Protein AF-L9W078-F1 (afdb_monomer)

Foldseek 3Di:
DPDVVVVLVVVLVVVLVVLVVVLVVVVVVVVVCCVVVCVVCVLQPPVGDDPVCVVVSVVVVVVVVVVSVVVSVVSNVVSD

Organism: NCBI:txid1114856

Sequence (80 aa):
MSNPDRSQSQIADNRLAIAVVVGSLLVAAFAILIVRAGLIDALLPAHGPPADAAPLYLLALVAAVALAAWSWNRFLSWFQ

Secondary structure (DSSP, 8-state):
---HHHHHHHHHHHHHHHHHHHHHHHHHHHHHHHHHTTHHHHHS-TT-S-TTTHHHHHHHHHHHHHHHHHHHHHHHTT--

Structure (mmCIF, N/CA/C/O backbone):
data_AF-L9W078-F1
#
_entry.id   AF-L9W078-F1
#
loop_
_atom_site.group_PDB
_atom_site.id
_atom_site.type_symbol
_atom_site.label_atom_id
_atom_site.label_alt_id
_atom_site.label_comp_id
_atom_site.label_asym_id
_atom_site.label_entity_id
_atom_site.label_seq_id
_atom_site.pdbx_PDB_ins_code
_atom_site.Cartn_x
_atom_site.Cartn_y
_atom_site.Cartn_z
_atom_site.occupancy
_atom_site.B_iso_or_equiv
_atom_site.auth_seq_id
_atom_site.auth_comp_id
_atom_site.auth_asym_id
_atom_site.auth_atom_id
_atom_site.pdbx_PDB_model_num
ATOM 1 N N . MET A 1 1 ? -26.787 -1.115 38.305 1.00 45.53 1 MET A N 1
ATOM 2 C CA . MET A 1 1 ? -26.344 0.028 37.478 1.00 45.53 1 MET A CA 1
ATOM 3 C C . MET A 1 1 ? -25.376 -0.499 36.428 1.00 45.53 1 MET A C 1
ATOM 5 O O . MET A 1 1 ? -24.233 -0.788 36.751 1.00 45.53 1 MET A O 1
ATOM 9 N N . SER A 1 2 ? -25.855 -0.750 35.210 1.00 52.69 2 SER A N 1
ATOM 10 C CA . SER A 1 2 ? -25.008 -1.108 34.067 1.00 52.69 2 SER A CA 1
ATOM 11 C C . SER A 1 2 ? -24.231 0.136 33.652 1.00 52.69 2 SER A C 1
ATOM 13 O O . SER A 1 2 ? -24.843 1.107 33.220 1.00 52.69 2 SER A O 1
ATOM 15 N N . ASN A 1 3 ? -22.916 0.134 33.867 1.00 57.34 3 ASN A N 1
ATOM 16 C CA . ASN A 1 3 ? -22.072 1.296 33.609 1.00 57.34 3 ASN A CA 1
ATOM 17 C C . ASN A 1 3 ? -22.003 1.546 32.085 1.00 57.34 3 ASN A C 1
ATOM 19 O O . ASN A 1 3 ? -21.420 0.707 31.390 1.00 57.34 3 ASN A O 1
ATOM 23 N N . PRO A 1 4 ? -22.605 2.628 31.551 1.00 61.72 4 PRO A N 1
ATOM 24 C CA . PRO A 1 4 ? -22.700 2.863 30.107 1.00 61.72 4 PRO A CA 1
ATOM 25 C C . PRO A 1 4 ? -21.321 2.963 29.432 1.00 61.72 4 PRO A C 1
ATOM 27 O O . PRO A 1 4 ? -21.165 2.521 28.290 1.00 61.72 4 PRO A O 1
ATOM 30 N N . ASP A 1 5 ? -20.302 3.399 30.176 1.00 60.84 5 ASP A N 1
ATOM 31 C CA . 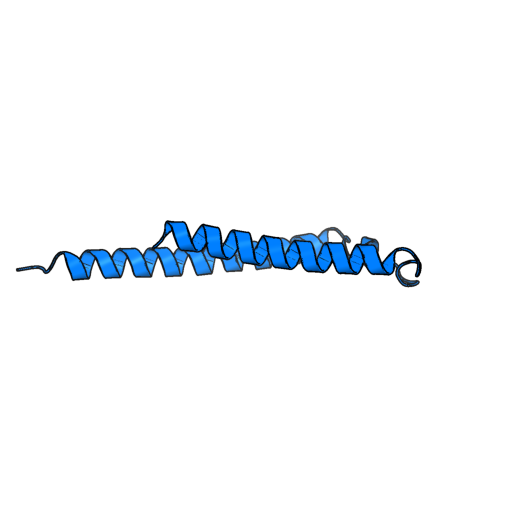ASP A 1 5 ? -18.916 3.519 29.709 1.00 60.84 5 ASP A CA 1
ATOM 32 C C . ASP A 1 5 ? -18.289 2.172 29.310 1.00 60.84 5 ASP A C 1
ATOM 34 O O . ASP A 1 5 ? -17.528 2.091 28.344 1.00 60.84 5 ASP A O 1
ATOM 38 N N . ARG A 1 6 ? -18.639 1.072 30.000 1.00 61.94 6 ARG A N 1
ATOM 39 C CA . ARG A 1 6 ? -18.115 -0.271 29.672 1.00 61.94 6 ARG A CA 1
ATOM 40 C C . ARG A 1 6 ? -18.676 -0.795 28.356 1.00 61.94 6 ARG A C 1
ATOM 42 O O . ARG A 1 6 ? -17.942 -1.384 27.567 1.00 61.94 6 ARG A O 1
ATOM 49 N N . SER A 1 7 ? -19.969 -0.580 28.128 1.00 61.34 7 SER A N 1
ATOM 50 C CA . SER A 1 7 ? -20.630 -0.935 26.871 1.00 61.34 7 SER A CA 1
ATOM 51 C C . SER A 1 7 ? -20.085 -0.119 25.699 1.00 61.34 7 SER A C 1
ATOM 53 O O . SER A 1 7 ? -19.901 -0.668 24.618 1.00 61.34 7 SER A O 1
ATOM 55 N N . GLN A 1 8 ? -19.763 1.160 25.912 1.00 61.53 8 GLN A N 1
ATOM 56 C CA . GLN A 1 8 ? -19.213 2.019 24.865 1.00 61.53 8 GLN A CA 1
ATOM 57 C C . GLN A 1 8 ? -17.763 1.644 24.502 1.00 61.53 8 GLN A C 1
ATOM 59 O O . GLN A 1 8 ? -17.448 1.558 23.316 1.00 61.53 8 GLN A O 1
ATOM 64 N N . SER A 1 9 ? -16.920 1.306 25.490 1.00 60.88 9 SER A N 1
ATOM 65 C CA . SER A 1 9 ? -15.558 0.784 25.258 1.00 60.88 9 SER A CA 1
ATOM 66 C C . SER A 1 9 ? -15.540 -0.537 24.482 1.00 60.88 9 SER A C 1
ATOM 68 O O . SER A 1 9 ? -14.792 -0.663 23.520 1.00 60.88 9 SER A O 1
ATOM 70 N N . GLN A 1 10 ? -16.399 -1.507 24.824 1.00 64.50 10 GLN A N 1
ATOM 71 C CA . GLN A 1 10 ? -16.436 -2.788 24.097 1.00 64.50 10 GLN A CA 1
ATOM 72 C C . GLN A 1 10 ? -16.867 -2.635 22.633 1.00 64.50 10 GLN A C 1
ATOM 74 O O . GLN A 1 10 ? -16.386 -3.359 21.762 1.00 64.50 10 GLN A O 1
ATOM 79 N N . ILE A 1 11 ? -17.774 -1.698 22.344 1.00 64.25 11 ILE A N 1
ATOM 80 C CA . ILE A 1 11 ? -18.211 -1.422 20.972 1.00 64.25 11 ILE A CA 1
ATOM 81 C C . ILE A 1 11 ? -17.090 -0.734 20.179 1.00 64.25 11 ILE A C 1
ATOM 83 O O . ILE A 1 11 ? -16.887 -1.071 19.012 1.00 64.25 11 ILE A O 1
ATOM 87 N N . ALA A 1 12 ? -16.348 0.190 20.797 1.00 67.19 12 ALA A N 1
ATOM 88 C CA . ALA A 1 12 ? -15.200 0.849 20.175 1.00 67.19 12 ALA A CA 1
ATOM 89 C C . ALA A 1 12 ? -14.071 -0.148 19.858 1.00 67.19 12 ALA A C 1
ATOM 91 O O . ALA A 1 12 ? -13.610 -0.204 18.717 1.00 67.19 12 ALA A O 1
ATOM 92 N N . ASP A 1 13 ? -13.721 -1.010 20.816 1.00 67.88 13 ASP A N 1
ATOM 93 C CA . ASP A 1 13 ? -12.702 -2.049 20.633 1.00 67.88 13 ASP A CA 1
ATOM 94 C C . ASP A 1 13 ? -13.092 -3.049 19.538 1.00 67.88 13 ASP A C 1
ATOM 96 O O . ASP A 1 13 ? -12.281 -3.376 18.670 1.00 67.88 13 ASP A O 1
ATOM 100 N N . ASN A 1 14 ? -14.357 -3.481 19.501 1.00 74.31 14 ASN A N 1
ATOM 101 C CA . ASN A 1 14 ? -14.840 -4.365 18.439 1.00 74.31 14 ASN A CA 1
ATOM 102 C C . ASN A 1 14 ? -14.785 -3.696 17.057 1.00 74.31 14 ASN A C 1
ATOM 104 O O . ASN A 1 14 ? -14.431 -4.350 16.076 1.00 74.31 14 ASN A O 1
ATOM 108 N N . ARG A 1 15 ? -15.100 -2.397 16.951 1.00 74.19 15 ARG A N 1
ATOM 109 C CA . ARG A 1 15 ? -14.992 -1.661 15.678 1.00 74.19 15 ARG A CA 1
ATOM 110 C C . ARG A 1 15 ? -13.542 -1.533 15.223 1.00 74.19 15 ARG A C 1
ATOM 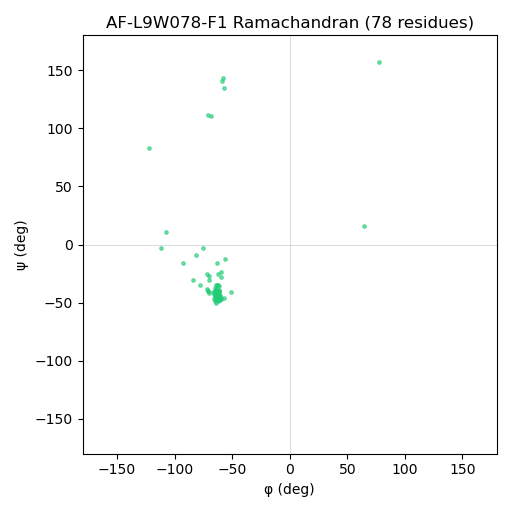112 O O . ARG A 1 15 ? -13.277 -1.726 14.039 1.00 74.19 15 ARG A O 1
ATOM 119 N N . LEU A 1 16 ? -12.618 -1.275 16.146 1.00 73.88 16 LEU A N 1
ATOM 120 C CA . LEU A 1 16 ? -11.190 -1.198 15.849 1.00 73.88 16 LEU A CA 1
ATOM 121 C C . LEU A 1 16 ? -10.628 -2.561 15.415 1.00 73.88 16 LEU A C 1
ATOM 123 O O . LEU A 1 16 ? -9.910 -2.639 14.420 1.00 73.88 16 LEU A O 1
ATOM 127 N N . ALA A 1 17 ? -11.020 -3.650 16.081 1.00 74.56 17 ALA A N 1
ATOM 128 C CA . ALA A 1 17 ? -10.634 -5.003 15.686 1.00 74.56 17 ALA A CA 1
ATOM 129 C C . ALA A 1 17 ? -11.130 -5.351 14.270 1.00 74.56 17 ALA A C 1
ATOM 131 O O . ALA A 1 17 ? -10.358 -5.834 13.441 1.00 74.56 17 ALA A O 1
ATOM 132 N N . ILE A 1 18 ? -12.394 -5.044 13.955 1.00 76.62 18 ILE A N 1
ATOM 133 C CA . ILE A 1 18 ? -12.966 -5.261 12.617 1.00 76.62 18 ILE A CA 1
ATOM 134 C C . ILE A 1 18 ? -12.238 -4.410 11.569 1.00 76.62 18 ILE A C 1
ATOM 136 O O . ILE A 1 18 ? -11.900 -4.917 10.501 1.00 76.62 18 ILE A O 1
ATOM 140 N N . ALA A 1 19 ? -11.959 -3.142 11.876 1.00 75.06 19 ALA A N 1
ATOM 141 C CA . ALA A 1 19 ? -11.223 -2.231 11.005 1.00 75.06 19 ALA A CA 1
ATOM 142 C C . ALA A 1 19 ? -9.831 -2.780 10.645 1.00 75.06 19 ALA A C 1
ATOM 144 O O . ALA A 1 19 ? -9.465 -2.805 9.468 1.00 75.06 19 ALA A O 1
ATOM 145 N N . VAL A 1 20 ? -9.088 -3.289 11.632 1.00 76.62 20 VAL A N 1
ATOM 146 C CA . VAL A 1 20 ? -7.767 -3.901 11.420 1.00 76.62 20 VAL A CA 1
ATOM 147 C C . VAL A 1 20 ? -7.866 -5.165 10.565 1.00 76.62 20 VAL A C 1
ATOM 149 O O . VAL A 1 20 ? -7.070 -5.340 9.640 1.00 76.62 20 VAL A O 1
ATOM 152 N N . VAL A 1 21 ? -8.848 -6.031 10.830 1.00 80.25 21 VAL A N 1
ATOM 153 C CA . VAL A 1 21 ? -9.051 -7.270 10.061 1.00 80.25 21 VAL A CA 1
ATOM 154 C C . VAL A 1 21 ? -9.408 -6.963 8.606 1.00 80.25 21 VAL A C 1
ATOM 156 O O . VAL A 1 21 ? -8.762 -7.481 7.696 1.00 80.25 21 VAL A O 1
ATOM 159 N N . VAL A 1 22 ? -10.393 -6.090 8.371 1.00 8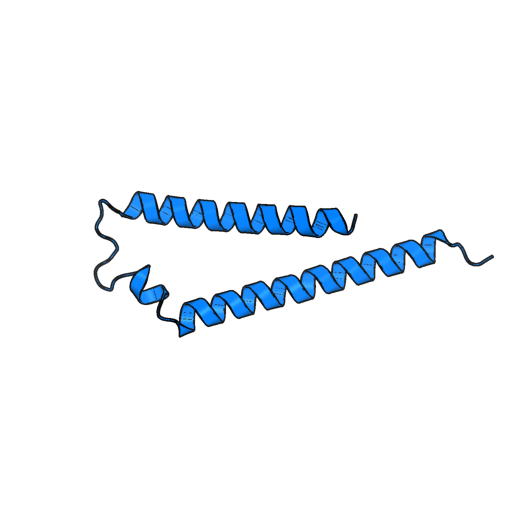0.38 22 VAL A N 1
ATOM 160 C CA . VAL A 1 22 ? -10.821 -5.702 7.016 1.00 80.38 22 VAL A CA 1
ATOM 161 C C . VAL A 1 22 ? -9.678 -5.027 6.268 1.00 80.38 22 VAL A C 1
ATOM 163 O O . VAL A 1 22 ? -9.419 -5.351 5.111 1.00 80.38 22 VAL A O 1
ATOM 166 N N . GLY A 1 23 ? -8.952 -4.131 6.931 1.00 74.00 23 GLY A N 1
ATOM 167 C CA . GLY A 1 23 ? -7.811 -3.463 6.333 1.00 74.00 23 GLY A CA 1
ATOM 168 C C . GLY A 1 23 ? -6.665 -4.423 5.984 1.00 74.00 23 GLY A C 1
ATOM 169 O O . GLY A 1 23 ? -6.099 -4.323 4.899 1.00 74.00 23 GLY A O 1
ATOM 170 N N . SER A 1 24 ? -6.382 -5.415 6.833 1.00 78.88 24 SER A N 1
ATOM 171 C CA . SER A 1 24 ? -5.378 -6.451 6.541 1.00 78.88 24 SER A CA 1
ATOM 172 C C . SER A 1 24 ? -5.790 -7.326 5.353 1.00 78.88 24 SER A C 1
ATOM 174 O O . SER A 1 24 ? -4.965 -7.632 4.492 1.00 78.88 24 SER A O 1
ATOM 176 N N . LEU A 1 25 ? -7.076 -7.683 5.264 1.00 78.44 25 LEU A N 1
ATOM 177 C CA . LEU A 1 25 ? -7.630 -8.416 4.124 1.00 78.44 25 LEU A CA 1
ATOM 178 C C . LEU A 1 25 ? -7.531 -7.611 2.825 1.00 78.44 25 LEU A C 1
ATOM 180 O O . LEU A 1 25 ? -7.183 -8.178 1.792 1.00 78.44 25 LEU A O 1
ATOM 184 N N . LEU A 1 26 ? -7.785 -6.301 2.871 1.00 76.81 26 LEU A N 1
ATOM 185 C CA . LEU A 1 26 ? -7.628 -5.419 1.713 1.00 76.81 26 LEU A CA 1
ATOM 186 C C . LEU A 1 26 ? -6.172 -5.351 1.244 1.00 76.81 26 LEU A C 1
ATOM 188 O O . LEU A 1 26 ? -5.924 -5.481 0.048 1.00 76.81 26 LEU A O 1
ATOM 192 N N . VAL A 1 27 ? -5.211 -5.214 2.163 1.00 80.31 27 VAL A N 1
ATOM 193 C CA . VAL A 1 27 ? -3.776 -5.229 1.827 1.00 80.31 27 VAL A CA 1
ATOM 194 C C . VAL A 1 27 ? -3.374 -6.566 1.200 1.00 80.31 27 VAL A C 1
ATOM 196 O O . VAL A 1 27 ? -2.710 -6.582 0.164 1.00 80.31 27 VAL A O 1
ATOM 199 N N . ALA A 1 28 ? -3.817 -7.689 1.773 1.00 76.69 28 ALA A N 1
ATOM 200 C CA . ALA A 1 28 ? -3.541 -9.017 1.230 1.00 76.69 28 ALA A CA 1
ATOM 201 C C . ALA A 1 28 ? -4.157 -9.210 -0.167 1.00 76.69 28 ALA A C 1
ATOM 203 O O . ALA A 1 28 ? -3.485 -9.685 -1.083 1.00 76.69 28 ALA A O 1
ATOM 204 N N . ALA A 1 29 ? -5.412 -8.795 -0.361 1.00 75.56 29 ALA A N 1
ATOM 205 C CA . ALA A 1 29 ? -6.082 -8.849 -1.657 1.00 75.56 29 ALA A CA 1
ATOM 206 C C . ALA A 1 29 ? -5.368 -7.976 -2.699 1.00 75.56 29 ALA A C 1
ATOM 208 O O . ALA A 1 29 ? -5.171 -8.406 -3.835 1.00 75.56 29 ALA A O 1
ATOM 209 N N . PHE A 1 30 ? -4.927 -6.780 -2.306 1.00 76.81 30 PHE A N 1
ATOM 210 C CA . PHE A 1 30 ? -4.172 -5.878 -3.169 1.00 76.81 30 PHE A CA 1
ATOM 211 C C . PHE A 1 30 ? -2.825 -6.484 -3.586 1.00 76.81 30 PHE A C 1
ATOM 213 O O . PHE A 1 30 ? -2.489 -6.467 -4.769 1.00 76.81 30 PHE A O 1
ATOM 220 N N . ALA A 1 31 ? -2.097 -7.110 -2.655 1.00 74.94 31 ALA A N 1
ATOM 221 C CA . ALA A 1 31 ? -0.853 -7.817 -2.956 1.00 74.94 31 ALA A CA 1
ATOM 222 C C . ALA A 1 31 ? -1.068 -8.969 -3.955 1.00 74.94 31 ALA A C 1
ATOM 224 O O . ALA A 1 31 ? -0.325 -9.092 -4.928 1.00 74.94 31 ALA A O 1
ATOM 225 N N . ILE A 1 32 ? -2.121 -9.772 -3.768 1.00 77.88 32 ILE A N 1
ATOM 226 C CA . ILE A 1 32 ? -2.477 -10.862 -4.691 1.00 77.88 32 ILE A CA 1
ATOM 227 C C . ILE A 1 32 ? -2.806 -10.313 -6.083 1.00 77.88 32 ILE A C 1
ATOM 229 O O . ILE A 1 32 ? -2.362 -10.877 -7.083 1.00 77.88 32 ILE A O 1
ATOM 233 N N . LEU A 1 33 ? -3.562 -9.214 -6.166 1.00 75.94 33 LEU A N 1
ATOM 234 C CA . LEU A 1 33 ? -3.898 -8.577 -7.440 1.00 75.94 33 LEU A CA 1
ATOM 235 C C . LEU A 1 33 ? -2.656 -8.055 -8.166 1.00 75.94 33 LEU A C 1
ATOM 237 O O . LEU A 1 33 ? -2.552 -8.259 -9.372 1.00 75.94 33 LEU A O 1
ATOM 241 N N . ILE A 1 34 ? -1.699 -7.456 -7.451 1.00 73.50 34 ILE A N 1
ATOM 242 C CA . ILE A 1 34 ? -0.428 -6.999 -8.033 1.00 73.50 34 ILE A CA 1
ATOM 243 C C . ILE A 1 34 ? 0.349 -8.172 -8.640 1.00 73.50 34 ILE A C 1
ATOM 245 O O . ILE A 1 34 ? 0.786 -8.084 -9.788 1.00 73.50 34 ILE A O 1
ATOM 249 N N . VAL A 1 35 ? 0.486 -9.278 -7.899 1.00 71.50 35 VAL A N 1
ATOM 250 C CA . VAL A 1 35 ? 1.181 -10.481 -8.387 1.00 71.50 35 VAL A CA 1
ATOM 251 C C . VAL A 1 35 ? 0.463 -11.045 -9.614 1.00 71.50 35 VAL A C 1
ATOM 253 O O . VAL A 1 35 ? 1.089 -11.326 -10.632 1.00 71.50 35 VAL A O 1
ATOM 256 N N . ARG A 1 36 ? -0.866 -11.185 -9.543 1.00 73.00 36 ARG A N 1
ATOM 257 C CA . ARG A 1 36 ? -1.660 -11.814 -10.606 1.00 73.00 36 ARG A CA 1
ATOM 258 C C . ARG A 1 36 ? -1.742 -10.965 -11.874 1.00 73.00 36 ARG A C 1
ATOM 260 O O . ARG A 1 36 ? -1.852 -11.522 -12.960 1.00 73.00 36 ARG A O 1
ATOM 267 N N . ALA A 1 37 ? -1.702 -9.642 -11.745 1.00 73.19 37 ALA A N 1
ATOM 268 C CA . ALA A 1 37 ? -1.738 -8.722 -12.876 1.00 73.19 37 ALA A CA 1
ATOM 269 C C . ALA A 1 37 ? -0.410 -8.651 -13.651 1.00 73.19 37 ALA A C 1
ATOM 271 O O . ALA A 1 37 ? -0.339 -7.918 -14.633 1.00 73.19 37 ALA A O 1
ATOM 272 N N . GLY A 1 38 ? 0.647 -9.352 -13.215 1.00 64.00 38 GLY A N 1
ATOM 273 C CA . GLY A 1 38 ? 1.973 -9.234 -13.832 1.00 64.00 38 GLY A CA 1
ATOM 274 C C . GLY A 1 38 ? 2.580 -7.836 -13.668 1.00 64.00 38 GLY A C 1
ATOM 275 O O . GLY A 1 38 ? 3.540 -7.488 -14.345 1.00 64.00 38 GLY A O 1
ATOM 276 N N . LEU A 1 39 ? 2.041 -7.019 -12.752 1.00 63.44 39 LEU A N 1
ATOM 277 C CA . LEU A 1 39 ? 2.574 -5.687 -12.450 1.00 63.44 39 LEU A CA 1
ATOM 278 C C . LEU A 1 39 ? 3.997 -5.776 -11.898 1.00 63.44 39 LEU A C 1
ATOM 280 O O . LEU A 1 39 ? 4.770 -4.841 -12.061 1.00 63.44 39 LEU A O 1
ATOM 284 N N . ILE A 1 40 ? 4.365 -6.907 -11.295 1.00 62.47 40 ILE A N 1
ATOM 285 C CA . ILE A 1 40 ? 5.737 -7.160 -10.856 1.00 62.47 40 ILE A CA 1
ATOM 286 C C . ILE A 1 40 ? 6.699 -7.147 -12.047 1.00 62.47 40 ILE A C 1
ATOM 288 O O . ILE A 1 40 ? 7.748 -6.530 -11.929 1.00 62.47 4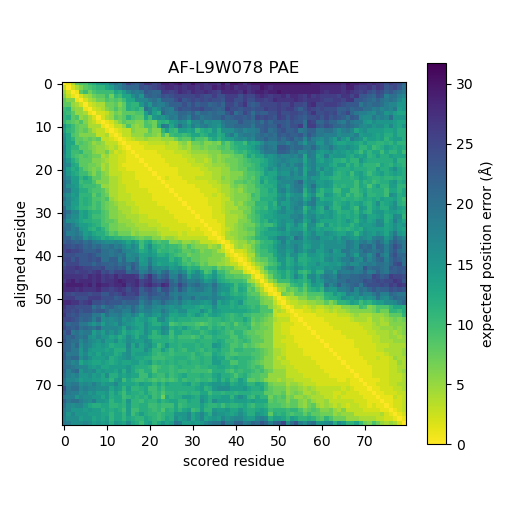0 ILE A O 1
ATOM 292 N N . ASP A 1 41 ? 6.328 -7.710 -13.199 1.00 60.88 41 ASP A N 1
ATOM 293 C CA . ASP A 1 41 ? 7.178 -7.696 -14.400 1.00 60.88 41 ASP A CA 1
ATOM 294 C C . ASP A 1 41 ? 7.261 -6.297 -15.036 1.00 60.88 41 ASP A C 1
ATOM 296 O O . ASP A 1 41 ? 8.251 -5.955 -15.683 1.00 60.88 41 ASP A O 1
ATOM 300 N N . ALA A 1 42 ? 6.241 -5.457 -14.822 1.00 62.50 42 ALA A N 1
ATOM 301 C CA . ALA A 1 42 ? 6.251 -4.055 -15.235 1.00 62.50 42 ALA A CA 1
ATOM 302 C C . ALA A 1 42 ? 7.085 -3.160 -14.295 1.00 62.50 42 ALA A C 1
ATOM 304 O O . ALA A 1 42 ? 7.715 -2.212 -14.760 1.00 62.50 42 ALA A O 1
ATOM 305 N N . LEU A 1 43 ? 7.099 -3.444 -12.986 1.00 60.41 43 LEU A N 1
ATOM 306 C CA . LEU A 1 43 ? 7.900 -2.711 -11.996 1.00 60.41 43 LEU A CA 1
ATOM 307 C C . LEU A 1 43 ? 9.350 -3.220 -11.892 1.00 60.41 43 LEU A C 1
ATOM 309 O O . LEU A 1 43 ? 10.246 -2.435 -11.584 1.00 60.41 43 LEU A O 1
ATOM 313 N N . LEU A 1 44 ? 9.594 -4.508 -12.141 1.00 59.72 44 LEU A N 1
ATOM 314 C CA . LEU A 1 44 ? 10.911 -5.142 -12.196 1.00 59.72 44 LEU A CA 1
ATOM 315 C C . LEU A 1 44 ? 11.096 -5.807 -13.572 1.00 59.72 44 LEU A C 1
ATOM 317 O O . LEU A 1 44 ? 10.906 -7.016 -13.711 1.00 59.72 44 LEU A O 1
ATOM 321 N N . PRO A 1 45 ? 11.511 -5.043 -14.597 1.00 61.03 45 PRO A N 1
ATOM 322 C CA . PRO A 1 45 ? 11.917 -5.624 -15.868 1.00 61.03 45 PRO A CA 1
ATOM 323 C C . PRO A 1 45 ? 13.065 -6.617 -15.643 1.00 61.03 45 PRO A C 1
ATOM 325 O O . PRO A 1 45 ? 13.969 -6.348 -14.851 1.00 61.03 45 PRO A O 1
ATOM 328 N N . ALA A 1 46 ? 13.095 -7.725 -16.388 1.00 61.88 46 ALA A N 1
ATOM 329 C CA . ALA A 1 46 ? 14.118 -8.777 -16.272 1.00 61.88 46 ALA A CA 1
ATOM 330 C C . ALA A 1 46 ? 15.584 -8.295 -16.437 1.00 61.88 46 ALA A C 1
ATOM 332 O O . ALA A 1 46 ? 16.512 -9.034 -16.122 1.00 61.88 46 ALA A O 1
ATOM 333 N N . HIS A 1 47 ? 15.794 -7.061 -16.910 1.00 63.44 47 HIS A N 1
ATOM 334 C CA . HIS A 1 47 ? 17.103 -6.420 -17.094 1.00 63.44 47 HIS A CA 1
ATOM 335 C C . HIS A 1 47 ? 17.390 -5.308 -16.061 1.00 63.44 47 HIS A C 1
ATOM 337 O O . HIS A 1 47 ? 18.360 -4.567 -16.207 1.00 63.44 47 HIS A O 1
ATOM 343 N N . GLY A 1 48 ? 16.564 -5.200 -15.014 1.00 57.31 48 GLY A N 1
ATOM 344 C CA . GLY A 1 48 ? 16.565 -4.091 -14.062 1.00 57.31 48 GLY A CA 1
ATOM 345 C C . GLY A 1 48 ? 15.881 -2.837 -14.627 1.00 57.31 48 GLY A C 1
ATOM 346 O O . GLY A 1 48 ? 15.767 -2.690 -15.848 1.00 57.31 48 GLY A O 1
ATOM 347 N N . PRO A 1 49 ? 15.388 -1.925 -13.766 1.00 60.50 49 PRO A N 1
ATOM 348 C CA . PRO A 1 49 ? 14.945 -0.618 -14.228 1.00 60.50 49 PRO A CA 1
ATOM 349 C C . PRO A 1 49 ? 16.125 0.081 -14.918 1.00 60.50 49 PRO A C 1
ATOM 351 O O . PRO A 1 49 ? 17.258 -0.026 -14.433 1.00 60.50 49 PRO A O 1
ATOM 354 N N . PRO A 1 50 ? 15.894 0.798 -16.030 1.00 65.06 50 PRO A N 1
ATOM 355 C CA . PRO A 1 50 ? 16.948 1.606 -16.617 1.00 65.06 50 PRO A CA 1
ATOM 356 C C . PRO A 1 50 ? 17.420 2.594 -15.533 1.00 65.06 50 PRO A C 1
ATOM 358 O O . PRO A 1 50 ? 16.621 3.097 -14.736 1.00 65.06 50 PRO A O 1
ATOM 361 N N . ALA A 1 51 ? 18.740 2.734 -15.379 1.00 64.50 51 ALA A N 1
ATOM 362 C CA . ALA A 1 51 ? 19.347 3.338 -14.185 1.00 64.50 51 ALA A CA 1
ATOM 363 C C . ALA A 1 51 ? 18.893 4.791 -13.931 1.00 64.50 51 ALA A C 1
ATOM 365 O O . ALA A 1 51 ? 18.912 5.270 -12.799 1.00 64.50 51 ALA A O 1
ATOM 366 N N . ASP A 1 52 ? 18.443 5.468 -14.982 1.00 74.00 52 ASP A N 1
ATOM 367 C CA . ASP A 1 52 ? 17.837 6.797 -14.985 1.00 74.00 52 ASP A CA 1
ATOM 368 C C . ASP A 1 52 ? 16.433 6.841 -14.354 1.00 74.00 52 ASP A C 1
ATOM 370 O O . ASP A 1 52 ? 16.045 7.861 -13.788 1.00 74.00 52 ASP A O 1
ATOM 374 N N . ALA A 1 53 ? 15.684 5.737 -14.385 1.00 72.50 53 ALA A N 1
ATOM 375 C CA . ALA A 1 53 ? 14.343 5.640 -13.812 1.00 72.50 53 ALA A CA 1
ATOM 376 C C . ALA A 1 53 ? 14.329 5.123 -12.362 1.00 72.50 53 ALA A C 1
ATOM 378 O O . ALA A 1 53 ? 13.329 5.297 -11.661 1.00 72.50 53 ALA A O 1
ATOM 379 N N . ALA A 1 54 ? 15.422 4.525 -11.874 1.00 69.50 54 ALA A N 1
ATOM 380 C CA . ALA A 1 54 ? 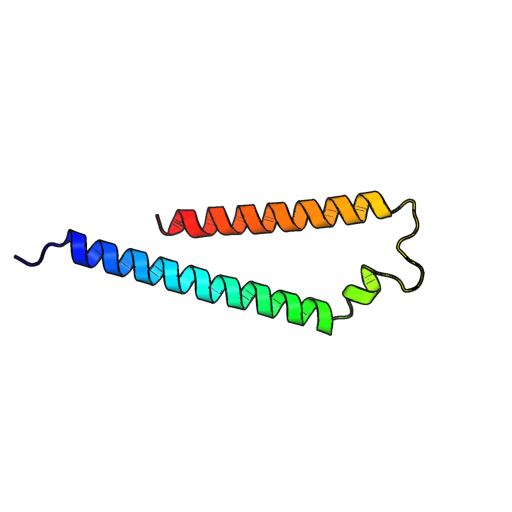15.523 3.985 -10.512 1.00 69.50 54 ALA A CA 1
ATOM 381 C C . ALA A 1 54 ? 15.099 4.972 -9.393 1.00 69.50 54 ALA A C 1
ATOM 383 O O . ALA A 1 54 ? 14.369 4.552 -8.488 1.00 69.50 54 ALA A O 1
ATOM 384 N N . PRO A 1 55 ? 15.450 6.277 -9.444 1.00 75.94 55 PRO A N 1
ATOM 385 C CA . PRO A 1 55 ? 15.000 7.245 -8.441 1.00 75.94 55 PRO A CA 1
ATOM 386 C C . PRO A 1 55 ? 13.476 7.422 -8.414 1.00 75.94 55 PRO A C 1
ATOM 388 O O . PRO A 1 55 ? 12.896 7.607 -7.346 1.00 75.94 55 PRO A O 1
ATOM 391 N N . LEU A 1 56 ? 12.816 7.337 -9.573 1.00 77.62 56 LEU A N 1
ATOM 392 C CA . LEU A 1 56 ? 11.364 7.485 -9.686 1.00 77.62 56 LEU A CA 1
ATOM 393 C C . LEU A 1 56 ? 10.631 6.276 -9.102 1.00 77.62 56 LEU A C 1
ATOM 395 O O . LEU A 1 56 ? 9.626 6.454 -8.419 1.00 77.62 56 LEU A O 1
ATOM 399 N N . TYR A 1 57 ? 11.154 5.063 -9.298 1.00 67.94 57 TYR A N 1
ATOM 400 C CA . TYR A 1 57 ? 10.606 3.862 -8.660 1.00 67.94 57 TYR A CA 1
ATOM 401 C C . TYR A 1 57 ? 10.735 3.917 -7.136 1.00 67.94 57 TYR A C 1
ATOM 403 O O . TYR A 1 57 ? 9.778 3.605 -6.428 1.00 67.94 57 TYR A O 1
ATOM 411 N N . LEU A 1 58 ? 11.887 4.366 -6.624 1.00 72.62 58 LEU A N 1
ATOM 412 C CA . LEU A 1 58 ? 12.090 4.549 -5.187 1.00 72.62 58 LEU A CA 1
ATOM 413 C C . LEU A 1 58 ? 11.120 5.596 -4.620 1.00 72.62 58 LEU A C 1
ATOM 415 O O . LEU A 1 58 ? 10.473 5.348 -3.604 1.00 72.62 58 LEU A O 1
ATOM 419 N N . LEU A 1 59 ? 10.970 6.736 -5.299 1.00 75.38 59 LEU A N 1
ATOM 420 C CA . LEU A 1 59 ? 10.021 7.782 -4.9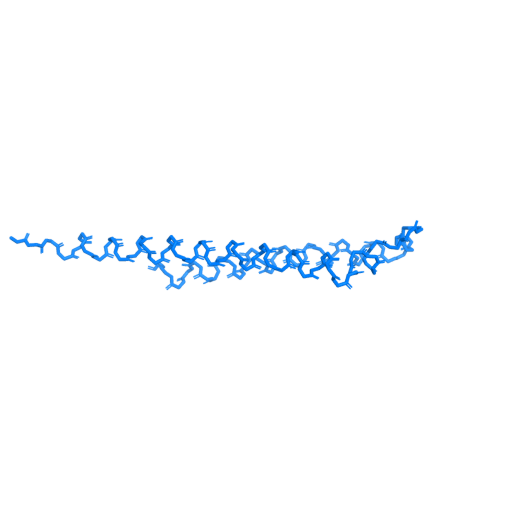18 1.00 75.38 59 LEU A CA 1
ATOM 421 C C . LEU A 1 59 ? 8.581 7.255 -4.910 1.00 75.38 59 LEU A C 1
ATOM 423 O O . LEU A 1 59 ? 7.854 7.478 -3.945 1.00 75.38 59 LEU A O 1
ATOM 427 N N . ALA A 1 60 ? 8.175 6.536 -5.958 1.00 75.81 60 ALA A N 1
ATOM 428 C CA . ALA A 1 60 ? 6.842 5.958 -6.066 1.00 75.81 60 ALA A CA 1
ATOM 429 C C . ALA A 1 60 ? 6.571 4.949 -4.941 1.00 75.81 60 ALA A C 1
ATOM 431 O O . ALA A 1 60 ? 5.502 4.987 -4.334 1.00 75.81 60 ALA A O 1
ATOM 432 N N . LEU A 1 61 ? 7.548 4.099 -4.612 1.00 76.12 61 LEU A N 1
ATOM 433 C CA . LEU A 1 61 ? 7.448 3.153 -3.502 1.00 76.12 61 LEU A CA 1
ATOM 434 C C . LEU A 1 61 ? 7.299 3.880 -2.160 1.00 76.12 61 LEU A C 1
ATOM 436 O O . LEU A 1 61 ? 6.397 3.565 -1.385 1.00 76.12 61 LEU A O 1
ATOM 440 N N . VAL A 1 62 ? 8.147 4.877 -1.896 1.00 75.81 62 VAL A N 1
ATOM 441 C CA . VAL A 1 62 ? 8.089 5.677 -0.664 1.00 75.81 62 VAL A CA 1
ATOM 442 C C . VAL A 1 62 ? 6.750 6.405 -0.555 1.00 75.81 62 VAL A C 1
ATOM 444 O O . VAL A 1 62 ? 6.123 6.372 0.501 1.00 75.81 62 VAL A O 1
ATOM 447 N N . ALA A 1 63 ? 6.273 7.009 -1.645 1.00 76.88 63 ALA A N 1
ATOM 448 C CA . ALA A 1 63 ? 4.984 7.688 -1.688 1.00 76.88 63 ALA A CA 1
ATOM 449 C C . ALA A 1 63 ? 3.820 6.716 -1.455 1.00 76.88 63 ALA A C 1
ATOM 451 O O . ALA A 1 63 ? 2.910 7.034 -0.693 1.00 76.88 63 ALA A O 1
ATOM 452 N N . ALA A 1 64 ? 3.861 5.520 -2.048 1.00 78.19 64 ALA A N 1
ATOM 453 C CA . ALA A 1 64 ? 2.847 4.492 -1.841 1.00 78.19 64 ALA A CA 1
ATOM 454 C C . ALA A 1 64 ? 2.795 4.031 -0.377 1.00 78.19 64 ALA A C 1
ATOM 456 O O . ALA A 1 64 ? 1.712 3.947 0.199 1.00 78.19 64 ALA A O 1
ATOM 457 N N . VAL A 1 65 ? 3.952 3.798 0.254 1.00 76.88 65 VAL A N 1
ATOM 458 C CA . VAL A 1 65 ? 4.033 3.436 1.679 1.00 76.88 65 VAL A CA 1
ATOM 459 C C . VAL A 1 65 ? 3.539 4.580 2.565 1.00 76.88 65 VAL A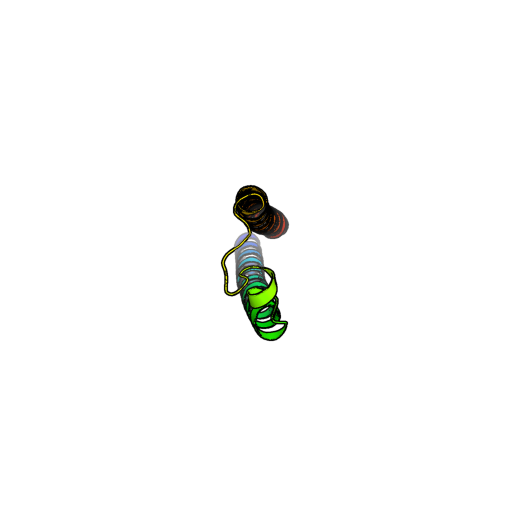 C 1
ATOM 461 O O . VAL A 1 65 ? 2.756 4.345 3.483 1.00 76.88 65 VAL A O 1
ATOM 464 N N . ALA A 1 66 ? 3.944 5.820 2.279 1.00 71.31 66 ALA A N 1
ATOM 465 C CA . ALA A 1 66 ? 3.508 6.993 3.030 1.00 71.31 66 ALA A CA 1
ATOM 466 C C . ALA A 1 66 ? 1.993 7.213 2.917 1.00 71.31 66 ALA A C 1
ATOM 468 O O . ALA A 1 66 ? 1.338 7.467 3.925 1.00 71.31 66 ALA A O 1
ATOM 469 N N . LEU A 1 67 ? 1.423 7.063 1.718 1.00 82.00 67 LEU A N 1
ATOM 470 C CA . LEU A 1 67 ? -0.019 7.143 1.492 1.00 82.00 67 LEU A CA 1
ATOM 471 C C . LEU A 1 67 ? -0.756 6.008 2.195 1.00 82.00 67 LEU A C 1
ATOM 473 O O . LEU A 1 67 ? -1.751 6.275 2.855 1.00 82.00 67 LEU A O 1
ATOM 477 N N . ALA A 1 68 ? -0.257 4.772 2.130 1.00 78.06 68 ALA A N 1
ATOM 478 C CA . ALA A 1 68 ? -0.855 3.649 2.844 1.00 78.06 68 ALA A CA 1
ATOM 479 C C . ALA A 1 68 ? -0.855 3.886 4.363 1.00 78.06 68 ALA A C 1
ATOM 481 O O . ALA A 1 68 ? -1.893 3.738 5.007 1.00 78.06 68 ALA A O 1
ATOM 482 N N . ALA A 1 69 ? 0.274 4.326 4.926 1.00 75.56 69 ALA A N 1
ATOM 483 C CA . ALA A 1 69 ? 0.389 4.663 6.343 1.00 75.56 69 ALA A CA 1
ATOM 484 C C . ALA A 1 69 ? -0.531 5.832 6.730 1.00 75.56 69 ALA A C 1
ATOM 486 O O . ALA A 1 69 ? -1.207 5.782 7.759 1.00 75.56 69 ALA A O 1
ATOM 487 N N . TRP A 1 70 ? -0.604 6.868 5.891 1.00 79.38 70 TRP A N 1
ATOM 488 C CA . TRP A 1 70 ? -1.474 8.019 6.111 1.00 79.38 70 TRP A CA 1
ATOM 489 C C . TRP A 1 70 ? -2.954 7.638 6.043 1.00 79.38 70 TRP A C 1
ATOM 491 O O . TRP A 1 70 ? -3.714 7.985 6.946 1.00 79.38 70 TRP A O 1
ATOM 501 N N . SER A 1 71 ? -3.363 6.880 5.025 1.00 77.12 71 SER A N 1
ATOM 502 C CA . SER A 1 71 ? -4.724 6.366 4.874 1.00 77.12 71 SER A CA 1
ATOM 503 C C . SER A 1 71 ? -5.108 5.458 6.037 1.00 77.12 71 SER A C 1
ATOM 505 O O . SER A 1 71 ? -6.225 5.566 6.533 1.00 77.12 71 SER A O 1
ATOM 507 N N . TRP A 1 72 ? -4.184 4.626 6.522 1.00 74.12 72 TRP A N 1
ATOM 508 C CA . TRP A 1 72 ? -4.403 3.778 7.691 1.00 74.12 72 TRP A CA 1
ATOM 509 C C . TRP A 1 72 ? -4.604 4.595 8.968 1.00 74.12 72 TRP A C 1
ATOM 511 O O . TRP A 1 72 ? -5.581 4.394 9.686 1.00 74.12 72 TRP A O 1
ATOM 521 N N . ASN A 1 73 ? -3.729 5.571 9.223 1.00 72.75 73 ASN A N 1
ATOM 522 C CA . ASN A 1 73 ? -3.855 6.462 10.374 1.00 72.75 73 ASN A CA 1
ATOM 523 C C . ASN A 1 73 ? -5.155 7.281 10.311 1.00 72.75 73 ASN A C 1
ATOM 525 O O . ASN A 1 73 ? -5.868 7.426 11.303 1.00 72.75 73 ASN A O 1
ATOM 529 N N . ARG A 1 74 ? -5.512 7.772 9.119 1.00 79.62 74 ARG A N 1
ATOM 530 C CA . ARG A 1 74 ? -6.759 8.506 8.895 1.00 79.62 74 ARG A CA 1
ATOM 531 C C . ARG A 1 74 ? -7.983 7.620 9.113 1.00 79.62 74 ARG A C 1
ATOM 533 O O . ARG A 1 74 ? -8.941 8.073 9.730 1.00 79.62 74 ARG A O 1
ATOM 540 N N . PHE A 1 75 ? -7.939 6.372 8.662 1.00 76.12 75 PHE A N 1
ATOM 541 C CA . PHE A 1 75 ? -9.007 5.405 8.881 1.00 76.12 75 PHE A CA 1
ATOM 542 C C . PHE A 1 75 ? -9.180 5.074 10.367 1.00 76.12 75 PHE A C 1
ATOM 544 O O . PHE A 1 75 ? -10.298 5.135 10.868 1.00 76.12 75 PHE A O 1
ATOM 551 N N . LEU A 1 76 ? -8.090 4.821 11.101 1.00 74.81 76 LEU A N 1
ATOM 552 C CA . LEU A 1 76 ? -8.138 4.594 12.551 1.00 74.81 76 LEU A CA 1
ATOM 553 C C . LEU A 1 76 ? -8.678 5.809 13.318 1.00 74.81 76 LEU A C 1
ATOM 555 O O . LEU A 1 76 ? -9.437 5.631 14.265 1.00 74.81 76 LEU A O 1
ATOM 559 N N . SER A 1 77 ? -8.369 7.033 12.874 1.00 72.81 77 SER A N 1
ATOM 560 C CA . SER A 1 77 ? -8.889 8.258 13.502 1.00 72.81 77 SER A CA 1
ATOM 561 C C . SER A 1 77 ? -10.414 8.411 13.432 1.00 72.81 77 SER A C 1
ATOM 563 O O . SER A 1 77 ? -1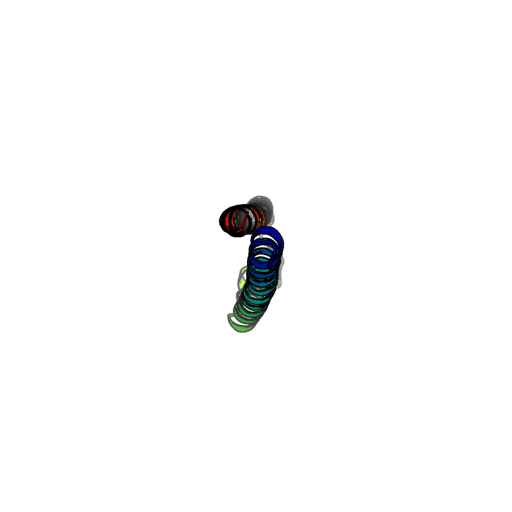0.968 9.220 14.161 1.00 72.81 77 SER A O 1
ATOM 565 N N . TRP A 1 78 ? -11.115 7.659 12.574 1.00 69.38 78 TRP A N 1
ATOM 566 C CA . TRP A 1 78 ? -12.587 7.637 12.544 1.00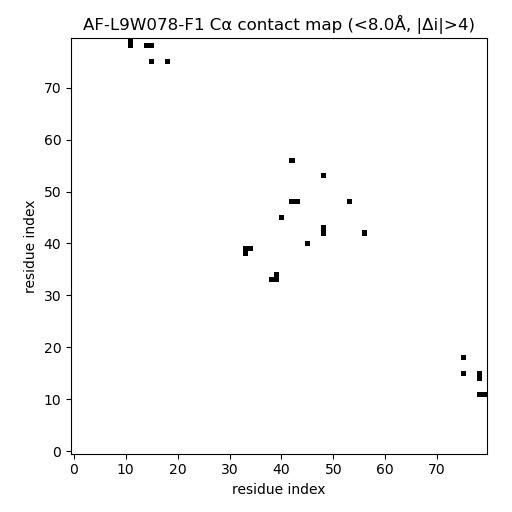 69.38 78 TRP A CA 1
ATOM 567 C C . TRP A 1 78 ? -13.210 6.725 13.609 1.00 69.38 78 TRP A C 1
ATOM 569 O O . TRP A 1 78 ? -14.433 6.713 13.770 1.00 69.38 78 TRP A O 1
ATOM 579 N N . PHE A 1 79 ? -12.390 5.931 14.297 1.00 67.62 79 PHE A N 1
ATOM 580 C CA . PHE A 1 79 ? -12.822 4.991 15.331 1.00 67.62 79 PHE A CA 1
ATOM 581 C C . PHE A 1 79 ? -12.361 5.382 16.741 1.00 67.62 79 PHE A C 1
ATOM 583 O O . PHE A 1 79 ? -12.734 4.692 17.688 1.00 67.62 79 PHE A O 1
ATOM 590 N N . GLN A 1 80 ? -11.582 6.461 16.866 1.00 57.94 80 GLN A N 1
ATOM 591 C CA . GLN A 1 80 ? -11.245 7.131 18.127 1.00 57.94 80 GLN A CA 1
ATOM 592 C C . GLN A 1 80 ? -12.233 8.267 18.390 1.00 57.94 80 GLN A C 1
ATOM 594 O O . GLN A 1 80 ? -12.567 8.472 19.575 1.00 57.94 80 GLN A O 1
#

Radius of gyration: 19.42 Å; Cα contacts (8 Å, |Δi|>4): 14; chains: 1; bounding box: 46×20×55 Å

pLDDT: mean 70.4, std 7.64, range [45.53, 82.0]

Mean predicted aligned error: 12.2 Å

Solvent-accessible surface area (backbone atoms only — not comparable to full-atom values): 4609 Å² total; per-residue (Å²): 132,85,61,66,68,59,60,52,51,55,53,41,51,50,52,50,52,49,50,52,53,54,51,50,50,50,53,52,50,50,52,51,49,40,60,72,68,46,46,54,55,74,72,47,37,100,84,52,61,59,80,88,50,45,65,56,54,52,50,52,51,52,50,51,53,49,47,51,52,49,51,48,54,57,57,52,61,76,64,110